Protein AF-A0A832GUB8-F1 (afdb_monomer)

Secondary structure (DSSP, 8-state):
-TTS-HHHHHHHHHHHHHHHTTS-SSHHHHHHHHHHHHHHHHHHHS-SSHHHHHHHHHHHHHHHHHHIIIIIHHHHHHHHHHH---

Mean predicted aligned error: 3.84 Å

Structure (mmCIF, N/CA/C/O backbone):
data_AF-A0A832GUB8-F1
#
_entry.id   AF-A0A832GUB8-F1
#
loop_
_atom_site.group_PDB
_atom_site.id
_atom_site.type_symbol
_atom_site.label_atom_id
_atom_site.label_alt_id
_atom_site.label_comp_id
_atom_site.label_asym_id
_atom_site.label_entity_id
_atom_site.label_seq_id
_atom_site.pdbx_PDB_ins_code
_atom_site.Cartn_x
_atom_site.Cartn_y
_atom_site.Cartn_z
_atom_site.occupancy
_atom_site.B_iso_or_equiv
_atom_site.auth_seq_id
_atom_site.auth_comp_id
_atom_site.auth_asym_id
_atom_site.auth_atom_id
_atom_site.pdbx_PDB_model_num
ATOM 1 N N . MET A 1 1 ? 2.752 12.294 -5.723 1.00 66.69 1 MET A N 1
ATOM 2 C CA . MET A 1 1 ? 1.457 12.622 -5.088 1.00 66.69 1 MET A CA 1
ATOM 3 C C . MET A 1 1 ? 1.412 14.107 -4.743 1.00 66.69 1 MET A C 1
ATOM 5 O O . MET A 1 1 ? 2.246 14.541 -3.960 1.00 66.69 1 MET A O 1
ATOM 9 N N . PRO A 1 2 ? 0.494 14.889 -5.329 1.00 73.38 2 PRO A N 1
ATOM 10 C CA . PRO A 1 2 ? 0.467 16.351 -5.188 1.00 73.38 2 PRO A CA 1
ATOM 11 C C . PRO A 1 2 ? 0.053 16.854 -3.793 1.00 73.38 2 PRO A C 1
ATOM 13 O O . PRO A 1 2 ? 0.159 18.043 -3.527 1.00 73.38 2 PRO A O 1
ATOM 16 N N . TYR A 1 3 ? -0.402 15.963 -2.906 1.00 80.69 3 TYR A N 1
ATOM 17 C CA . TYR A 1 3 ? -1.002 16.326 -1.617 1.00 80.69 3 TYR A CA 1
ATOM 18 C C . TYR A 1 3 ? -0.125 16.026 -0.390 1.00 80.69 3 TYR A C 1
ATOM 20 O O . TYR A 1 3 ? -0.565 16.288 0.720 1.00 80.69 3 TYR A O 1
ATOM 28 N N . ILE A 1 4 ? 1.072 15.455 -0.577 1.00 90.50 4 ILE A N 1
ATOM 29 C CA . ILE A 1 4 ? 2.056 15.226 0.495 1.00 90.50 4 ILE A CA 1
ATOM 30 C C . ILE A 1 4 ? 3.452 15.621 0.004 1.00 90.50 4 ILE A C 1
ATOM 32 O O . ILE A 1 4 ? 3.899 15.165 -1.063 1.00 90.50 4 ILE A O 1
ATOM 36 N N . THR A 1 5 ? 4.129 16.473 0.770 1.00 92.81 5 THR A N 1
ATOM 37 C CA . THR A 1 5 ? 5.511 16.916 0.519 1.00 92.81 5 THR A CA 1
ATOM 38 C C . THR A 1 5 ? 6.501 15.757 0.664 1.00 92.81 5 THR A C 1
ATOM 40 O O . THR A 1 5 ? 6.141 14.655 1.082 1.00 92.81 5 THR A O 1
ATOM 43 N N . GLN A 1 6 ? 7.760 15.957 0.267 1.00 91.50 6 GLN A N 1
ATOM 44 C CA . GLN A 1 6 ? 8.782 14.914 0.425 1.00 91.50 6 GLN A CA 1
ATOM 45 C C . GLN A 1 6 ? 9.148 14.723 1.899 1.00 91.50 6 GLN A C 1
ATOM 47 O O . GLN A 1 6 ? 9.380 13.607 2.355 1.00 91.50 6 GLN A O 1
ATOM 52 N N . GLU A 1 7 ? 9.145 15.807 2.660 1.00 93.06 7 GLU A N 1
ATOM 53 C CA . GLU A 1 7 ? 9.399 15.848 4.093 1.00 93.06 7 GLU A CA 1
ATOM 54 C C . GLU A 1 7 ? 8.332 15.052 4.853 1.00 93.06 7 GLU A C 1
ATOM 56 O O . GLU A 1 7 ? 8.669 14.206 5.679 1.00 93.06 7 GLU A O 1
ATOM 61 N N . GLU A 1 8 ? 7.057 15.231 4.497 1.00 94.12 8 GLU A N 1
ATOM 62 C CA . GLU A 1 8 ? 5.939 14.455 5.051 1.00 94.12 8 GLU A CA 1
ATOM 63 C C . GLU A 1 8 ? 5.969 12.973 4.662 1.00 94.12 8 GLU A C 1
ATOM 65 O O . GLU A 1 8 ? 5.316 12.168 5.312 1.00 94.12 8 GLU A O 1
ATOM 70 N N . ARG A 1 9 ? 6.707 12.574 3.618 1.00 91.75 9 ARG A N 1
ATOM 71 C CA . ARG A 1 9 ? 6.889 11.150 3.279 1.00 91.75 9 ARG A CA 1
ATOM 72 C C . ARG A 1 9 ? 7.985 10.506 4.109 1.00 91.75 9 ARG A C 1
ATOM 74 O O . ARG A 1 9 ? 7.812 9.383 4.574 1.00 91.75 9 ARG A O 1
ATOM 81 N N . LYS A 1 10 ? 9.091 11.228 4.324 1.00 94.12 10 LYS A N 1
ATOM 82 C CA . LYS A 1 10 ? 10.282 10.722 5.025 1.00 94.12 10 LYS A CA 1
ATOM 83 C C .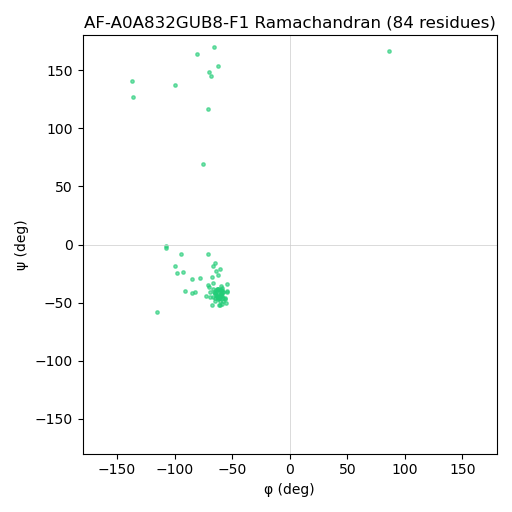 LYS A 1 10 ? 9.968 10.168 6.410 1.00 94.12 10 LYS A C 1
ATOM 85 O O . LYS A 1 10 ? 10.577 9.184 6.810 1.00 94.12 10 LYS A O 1
ATOM 90 N N . ILE A 1 11 ? 8.992 10.744 7.113 1.00 96.31 11 ILE A N 1
ATOM 91 C CA . ILE A 1 11 ? 8.575 10.269 8.442 1.00 96.31 11 ILE A CA 1
ATOM 92 C C . ILE A 1 11 ? 8.064 8.817 8.439 1.00 96.31 11 ILE A C 1
ATOM 94 O O . ILE A 1 11 ? 8.044 8.178 9.488 1.00 96.31 11 ILE A O 1
ATOM 98 N N . TYR A 1 12 ? 7.643 8.290 7.283 1.00 94.88 12 TYR A N 1
ATOM 99 C CA . TYR A 1 12 ? 7.105 6.936 7.153 1.00 94.88 12 TYR A CA 1
ATOM 100 C C . TYR A 1 12 ? 8.120 5.922 6.617 1.00 94.88 12 TYR A C 1
ATOM 102 O O . TYR A 1 12 ? 7.911 4.725 6.809 1.00 94.88 12 TYR A O 1
ATOM 110 N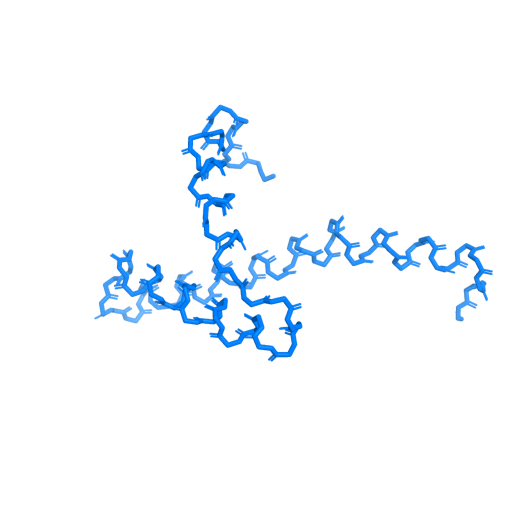 N . GLU A 1 13 ? 9.206 6.368 5.982 1.00 94.44 13 GLU A N 1
ATOM 111 C CA . GLU A 1 13 ? 10.168 5.506 5.275 1.00 94.44 13 GLU A CA 1
ATOM 112 C C . GLU A 1 13 ? 10.733 4.403 6.177 1.00 94.44 13 GLU A C 1
ATOM 114 O O . GLU A 1 13 ? 10.643 3.224 5.844 1.00 94.44 13 GLU A O 1
ATOM 119 N N . ASP A 1 14 ? 11.220 4.747 7.371 1.00 96.56 14 ASP A N 1
ATOM 120 C CA . ASP A 1 14 ? 11.797 3.762 8.298 1.00 96.56 14 ASP A CA 1
ATOM 121 C C . ASP A 1 14 ? 10.772 2.711 8.748 1.00 96.56 14 ASP A C 1
ATOM 123 O O . ASP A 1 14 ? 11.075 1.516 8.853 1.00 96.56 14 ASP A O 1
ATOM 127 N N . SER A 1 15 ? 9.526 3.137 8.974 1.00 96.94 15 SER A N 1
ATOM 128 C CA . SER A 1 15 ? 8.430 2.242 9.363 1.00 96.94 15 SER A CA 1
ATOM 129 C C . SER A 1 15 ? 8.022 1.321 8.214 1.00 96.94 15 SER A C 1
ATOM 131 O O . SER A 1 15 ? 7.786 0.131 8.430 1.00 96.94 15 SER A O 1
ATOM 133 N N . ILE A 1 16 ? 7.976 1.850 6.990 1.00 96.69 16 ILE A N 1
ATOM 134 C CA . ILE A 1 16 ? 7.689 1.087 5.773 1.00 96.69 16 ILE A CA 1
ATOM 135 C C . ILE A 1 16 ? 8.800 0.063 5.529 1.00 96.69 16 ILE A C 1
ATOM 137 O O . ILE A 1 16 ? 8.504 -1.120 5.375 1.00 96.69 16 ILE A O 1
ATOM 141 N N . ASN A 1 17 ? 10.067 0.471 5.597 1.00 97.19 17 ASN A N 1
ATOM 142 C CA . ASN A 1 17 ? 11.219 -0.420 5.434 1.00 97.19 17 ASN A CA 1
ATOM 143 C C . ASN A 1 17 ? 11.227 -1.539 6.483 1.00 97.19 17 ASN A C 1
ATOM 145 O O . ASN A 1 17 ? 11.486 -2.702 6.168 1.00 97.19 17 ASN A O 1
ATOM 149 N N . THR A 1 18 ? 10.860 -1.213 7.723 1.00 97.69 18 THR A N 1
ATOM 150 C CA . THR A 1 18 ? 10.705 -2.197 8.803 1.00 97.69 18 THR A CA 1
ATOM 151 C C . THR A 1 18 ? 9.547 -3.170 8.559 1.00 97.69 18 THR A C 1
ATOM 153 O O . THR A 1 18 ? 9.616 -4.324 8.977 1.00 97.69 18 THR A O 1
ATOM 156 N N . LEU A 1 19 ? 8.458 -2.737 7.920 1.00 96.44 19 LEU A N 1
ATOM 157 C CA . LEU A 1 19 ? 7.362 -3.632 7.539 1.00 96.44 19 LEU A CA 1
ATOM 158 C C . LEU A 1 19 ? 7.764 -4.535 6.374 1.00 96.44 19 LEU A C 1
ATOM 160 O O . LEU A 1 19 ? 7.521 -5.738 6.438 1.00 96.44 19 LEU A O 1
ATOM 164 N N . ILE A 1 20 ? 8.416 -3.976 5.353 1.00 96.50 20 ILE A N 1
ATOM 165 C CA . ILE A 1 20 ? 8.891 -4.716 4.179 1.00 96.50 20 ILE A CA 1
ATOM 166 C C . ILE A 1 20 ? 9.871 -5.814 4.598 1.00 96.50 20 ILE A C 1
ATOM 168 O O . ILE A 1 20 ? 9.745 -6.944 4.137 1.00 96.50 20 ILE A O 1
ATOM 172 N N . SER A 1 21 ? 10.792 -5.531 5.524 1.00 96.75 21 SER A N 1
ATOM 173 C CA . SER A 1 21 ? 11.763 -6.528 6.001 1.00 96.75 21 SER A CA 1
ATOM 174 C C . SER A 1 21 ? 11.135 -7.712 6.749 1.00 96.75 21 SER A C 1
ATOM 176 O O . SER A 1 21 ? 11.783 -8.746 6.906 1.00 96.75 21 SER A O 1
ATOM 178 N N . LYS A 1 22 ? 9.875 -7.585 7.189 1.00 97.06 22 LYS A N 1
ATOM 179 C CA . LYS A 1 22 ? 9.099 -8.649 7.848 1.00 97.06 22 LYS A CA 1
ATOM 180 C C . LYS A 1 22 ? 8.223 -9.450 6.883 1.00 97.06 22 LYS A C 1
ATOM 182 O O . LYS A 1 22 ? 7.606 -10.425 7.314 1.00 97.06 22 LYS A O 1
ATOM 187 N N . LEU A 1 23 ? 8.107 -9.034 5.621 1.00 97.12 23 LEU A N 1
ATOM 188 C CA . LEU A 1 23 ? 7.318 -9.760 4.630 1.00 97.12 23 LEU A CA 1
ATOM 189 C C . LEU A 1 23 ? 8.003 -11.086 4.258 1.00 97.12 23 LEU A C 1
ATOM 191 O O . LEU A 1 23 ? 9.234 -11.180 4.287 1.00 97.12 23 LEU A O 1
ATOM 195 N N . PRO A 1 24 ? 7.223 -12.127 3.912 1.00 96.50 24 PRO A N 1
ATOM 196 C CA . PRO A 1 24 ? 7.786 -13.363 3.386 1.00 96.50 24 PRO A CA 1
ATOM 197 C C . PRO A 1 24 ? 8.524 -13.098 2.069 1.00 96.50 24 PRO A C 1
ATOM 199 O O . PRO A 1 24 ? 8.202 -12.164 1.337 1.00 96.50 24 PRO A O 1
ATOM 202 N N . LYS A 1 25 ? 9.513 -13.940 1.754 1.00 93.88 25 LYS A N 1
ATOM 203 C CA . LYS A 1 25 ? 10.255 -13.843 0.488 1.00 93.88 25 LYS A CA 1
ATOM 204 C C . LYS A 1 25 ? 9.469 -14.419 -0.691 1.00 93.88 25 LYS A C 1
ATOM 206 O O . LYS A 1 25 ? 9.673 -13.982 -1.818 1.00 93.88 25 LYS A O 1
ATOM 211 N N . GLU A 1 26 ? 8.596 -15.393 -0.432 1.00 94.69 26 GLU A N 1
ATOM 212 C CA . GLU A 1 26 ? 7.713 -15.979 -1.444 1.00 94.69 26 GLU A CA 1
ATOM 213 C C . GLU A 1 26 ? 6.619 -14.980 -1.837 1.00 94.69 26 GLU A C 1
ATOM 215 O O . GLU A 1 26 ? 5.786 -14.613 -1.001 1.00 94.69 26 GLU A O 1
ATOM 220 N N . ILE A 1 27 ? 6.612 -14.555 -3.103 1.00 90.94 27 ILE A N 1
ATOM 221 C CA . ILE A 1 27 ? 5.708 -13.511 -3.602 1.00 90.94 27 ILE A CA 1
ATOM 222 C C . ILE A 1 27 ? 4.236 -13.901 -3.434 1.00 90.94 27 ILE A C 1
ATOM 224 O O . ILE A 1 27 ? 3.418 -13.077 -3.041 1.00 90.94 27 ILE A O 1
ATOM 228 N N . GLU A 1 28 ? 3.916 -15.184 -3.589 1.00 91.12 28 GLU A N 1
ATOM 229 C CA . GLU A 1 28 ? 2.565 -15.732 -3.450 1.00 91.12 28 GLU A CA 1
ATOM 230 C C . GLU A 1 28 ? 2.019 -15.584 -2.022 1.00 91.12 28 GLU A C 1
ATOM 232 O O . GLU A 1 28 ? 0.808 -15.590 -1.804 1.00 91.12 28 GLU A O 1
ATOM 237 N N . LYS A 1 29 ? 2.905 -15.446 -1.027 1.00 93.50 29 LYS A N 1
ATOM 238 C CA . LYS A 1 29 ? 2.520 -15.191 0.367 1.00 93.50 29 LYS A CA 1
ATOM 239 C C . LYS A 1 29 ? 2.491 -13.705 0.702 1.00 93.50 29 LYS A C 1
ATOM 241 O O . LYS A 1 29 ? 1.792 -13.319 1.640 1.00 93.50 29 LYS A O 1
ATOM 246 N N . VAL A 1 30 ? 3.226 -12.868 -0.032 1.00 96.44 30 VAL A N 1
ATOM 247 C CA . VAL A 1 30 ? 3.274 -11.416 0.201 1.00 96.44 30 VAL A CA 1
ATOM 248 C C . VAL A 1 30 ? 1.874 -10.811 0.099 1.00 96.44 30 VAL A C 1
ATOM 250 O O . VAL 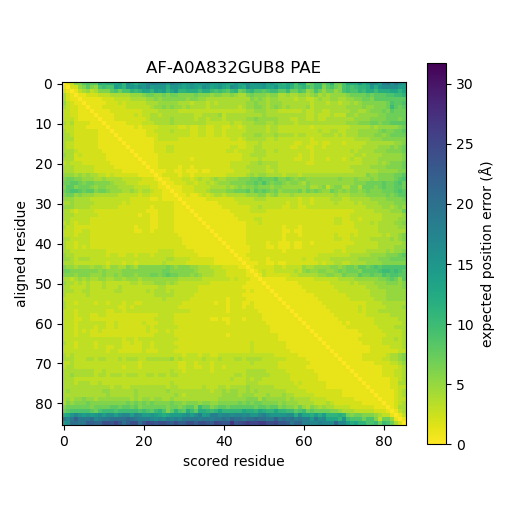A 1 30 ? 1.498 -10.017 0.962 1.00 96.44 30 VAL A O 1
ATOM 253 N N . ASP A 1 31 ? 1.073 -11.255 -0.869 1.00 94.50 31 ASP A N 1
ATOM 254 C CA . ASP A 1 31 ? -0.277 -10.738 -1.119 1.00 94.50 31 ASP A CA 1
ATOM 255 C C . ASP A 1 31 ? -1.186 -10.833 0.114 1.00 94.50 31 ASP A C 1
ATOM 257 O O . ASP A 1 31 ? -1.839 -9.860 0.501 1.00 94.50 31 ASP A O 1
ATOM 261 N N . GLY A 1 32 ? -1.184 -11.984 0.795 1.00 95.69 32 GLY A N 1
ATOM 262 C CA . GLY A 1 32 ? -1.972 -12.187 2.012 1.00 95.69 32 GLY A CA 1
ATOM 263 C C . GLY A 1 32 ? -1.540 -11.266 3.158 1.00 95.69 32 GLY A C 1
ATOM 264 O O . GLY A 1 32 ? -2.382 -10.707 3.868 1.00 95.69 32 GLY A O 1
ATOM 265 N N . HIS A 1 33 ? -0.230 -11.056 3.314 1.00 97.44 33 HIS A N 1
ATOM 266 C CA . HIS A 1 33 ? 0.325 -10.174 4.342 1.00 97.44 33 HIS A CA 1
ATOM 267 C C . HIS A 1 33 ? 0.014 -8.701 4.058 1.00 97.44 33 HIS A C 1
ATOM 269 O O . HIS A 1 33 ? -0.422 -7.984 4.962 1.00 97.44 33 HIS A O 1
ATOM 275 N N . LEU A 1 34 ? 0.183 -8.250 2.812 1.00 96.62 34 LEU A N 1
ATOM 276 C CA . LEU A 1 34 ? -0.156 -6.885 2.411 1.00 96.62 34 LEU A CA 1
ATOM 277 C C . LEU A 1 34 ? -1.652 -6.617 2.575 1.00 96.62 34 LEU A C 1
ATOM 279 O O . LEU A 1 34 ? -2.023 -5.582 3.131 1.00 96.62 34 LEU A O 1
ATOM 283 N N . ASN A 1 35 ? -2.508 -7.571 2.194 1.00 96.44 35 ASN A N 1
ATOM 284 C CA . ASN A 1 35 ? -3.949 -7.461 2.404 1.00 96.44 35 ASN A CA 1
ATOM 285 C C . ASN A 1 35 ? -4.294 -7.281 3.893 1.00 96.44 35 ASN A C 1
ATOM 287 O O . ASN A 1 35 ? -5.053 -6.377 4.255 1.00 96.44 35 ASN A O 1
ATOM 291 N N . TYR A 1 36 ? -3.694 -8.083 4.779 1.00 97.62 36 TYR A N 1
ATOM 292 C CA . TYR A 1 36 ? -3.885 -7.938 6.224 1.00 97.62 36 TYR A CA 1
ATOM 293 C C . TYR A 1 36 ? -3.424 -6.565 6.738 1.00 97.62 36 TYR A C 1
ATOM 295 O O . TYR A 1 36 ? -4.177 -5.898 7.452 1.00 97.62 36 TYR A O 1
ATOM 303 N N . ILE A 1 37 ? -2.216 -6.126 6.368 1.00 97.62 37 ILE A N 1
ATOM 304 C CA . ILE A 1 37 ? -1.631 -4.854 6.821 1.00 97.62 37 ILE A CA 1
ATOM 305 C C . ILE A 1 37 ? -2.506 -3.678 6.385 1.00 97.62 37 ILE A C 1
ATOM 307 O O . ILE A 1 37 ? -2.914 -2.871 7.222 1.00 97.62 37 ILE A O 1
ATOM 311 N N . ILE A 1 38 ? -2.846 -3.605 5.096 1.00 97.44 38 ILE A N 1
ATOM 312 C CA . ILE A 1 38 ? -3.655 -2.517 4.539 1.00 97.44 38 ILE A CA 1
ATOM 313 C C . ILE A 1 38 ? -5.042 -2.520 5.185 1.00 97.44 38 ILE A C 1
ATOM 315 O O . ILE A 1 38 ? -5.490 -1.489 5.686 1.00 97.44 38 ILE A O 1
ATOM 319 N N . THR A 1 39 ? -5.691 -3.683 5.290 1.00 97.31 39 THR A N 1
ATOM 320 C CA . THR A 1 39 ? -6.991 -3.808 5.966 1.00 97.31 39 THR A CA 1
ATOM 321 C C . THR A 1 39 ? -6.915 -3.342 7.422 1.00 97.31 39 THR A C 1
ATOM 323 O O . THR A 1 39 ? -7.811 -2.645 7.904 1.00 97.31 39 THR A O 1
ATOM 326 N N . LYS A 1 40 ? -5.841 -3.680 8.146 1.00 98.00 40 LYS A N 1
ATOM 327 C CA . LYS A 1 40 ? -5.646 -3.260 9.538 1.00 98.00 40 LYS A CA 1
ATOM 328 C C . LYS A 1 40 ? -5.437 -1.748 9.666 1.00 98.00 40 LYS A C 1
ATOM 330 O O . LYS A 1 40 ? -5.988 -1.159 10.599 1.00 98.00 40 LYS A O 1
ATOM 335 N N . ILE A 1 41 ? -4.711 -1.124 8.736 1.00 97.31 41 ILE A N 1
ATOM 336 C CA . ILE A 1 41 ? -4.552 0.338 8.662 1.00 97.31 41 ILE A CA 1
ATOM 337 C C . ILE A 1 41 ? -5.919 0.989 8.441 1.00 97.31 41 ILE A C 1
ATOM 339 O O . ILE A 1 41 ? -6.331 1.832 9.236 1.00 97.31 41 ILE A O 1
ATOM 343 N N . LEU A 1 42 ? -6.673 0.539 7.433 1.00 96.94 42 LEU A N 1
ATOM 344 C CA . LEU A 1 42 ? -7.990 1.097 7.119 1.00 96.94 42 LEU A CA 1
ATOM 345 C C . LEU A 1 42 ? -8.960 0.969 8.301 1.00 96.94 42 LEU A C 1
ATOM 347 O O . LEU A 1 42 ? -9.616 1.944 8.659 1.00 96.94 42 LEU A O 1
ATOM 351 N N . LYS A 1 43 ? -8.998 -0.190 8.971 1.00 96.12 43 LYS A N 1
ATOM 352 C CA . LYS A 1 43 ? -9.828 -0.400 10.173 1.00 96.12 43 LYS A CA 1
ATOM 353 C C . LYS A 1 43 ? -9.446 0.503 11.349 1.00 96.12 43 LYS A C 1
ATOM 355 O O . LYS A 1 43 ? -10.290 0.743 12.204 1.00 96.12 43 LYS A O 1
ATOM 360 N N . SER A 1 44 ? -8.192 0.946 11.423 1.00 96.81 44 SER A N 1
ATOM 361 C CA . SER A 1 44 ? -7.707 1.820 12.501 1.00 96.81 44 SER A CA 1
ATOM 362 C C . SER A 1 44 ? -7.976 3.301 12.216 1.00 96.81 44 SER A C 1
ATOM 364 O O . SER A 1 44 ? -8.162 4.075 13.149 1.00 96.81 44 SER A O 1
ATOM 366 N N . VAL A 1 45 ? -8.005 3.694 10.939 1.00 96.50 45 VAL A N 1
ATOM 367 C CA . VAL A 1 45 ? -8.176 5.093 10.510 1.00 96.50 45 VAL A CA 1
ATOM 368 C C . VAL A 1 45 ? -9.649 5.458 10.297 1.00 96.50 45 VAL A C 1
ATOM 370 O O . VAL A 1 45 ? -10.077 6.552 10.664 1.00 96.50 45 VAL A O 1
ATOM 373 N N . TYR A 1 46 ? -10.440 4.556 9.713 1.00 96.25 46 TYR A N 1
ATOM 374 C CA . TYR A 1 46 ? -11.830 4.814 9.332 1.00 96.25 46 TYR A CA 1
ATOM 375 C C . TYR A 1 46 ? -12.815 4.251 10.364 1.00 96.25 46 TYR A C 1
ATOM 377 O O . TYR A 1 46 ? -12.665 3.128 10.845 1.00 96.25 46 TYR A O 1
ATOM 385 N N . LYS A 1 47 ? -13.861 5.021 10.695 1.00 94.88 47 LYS A N 1
ATOM 386 C CA . LYS A 1 47 ? -14.921 4.575 11.616 1.00 94.88 47 LYS A CA 1
ATOM 387 C C . LYS A 1 47 ? -15.924 3.679 10.888 1.00 94.88 47 LYS A C 1
ATOM 389 O O . LYS A 1 47 ? -16.002 3.675 9.663 1.00 94.88 47 LYS A O 1
ATOM 394 N N . GLN A 1 48 ? -16.735 2.946 11.652 1.00 94.00 48 GLN A N 1
ATOM 395 C CA . GLN A 1 48 ? -17.791 2.087 11.106 1.00 94.00 48 GLN A CA 1
ATOM 396 C C . GLN A 1 48 ? -18.995 2.911 10.629 1.00 94.00 48 GLN A C 1
ATOM 398 O O . GLN A 1 48 ? -20.054 2.929 11.250 1.00 94.00 48 GLN A O 1
ATOM 403 N N . ARG A 1 49 ? -18.807 3.660 9.541 1.00 96.00 49 ARG A N 1
ATOM 404 C CA . ARG A 1 49 ? -19.841 4.465 8.888 1.00 96.00 49 ARG A CA 1
ATOM 405 C C . ARG A 1 49 ? -19.716 4.286 7.385 1.00 96.00 49 ARG A C 1
ATOM 407 O O . ARG A 1 49 ? -18.611 4.311 6.851 1.00 96.00 49 ARG A O 1
ATOM 414 N N . TYR A 1 50 ? -20.849 4.194 6.696 1.00 93.44 50 TYR A N 1
ATOM 415 C CA . TYR A 1 50 ? -20.883 4.016 5.240 1.00 93.44 50 TYR A CA 1
ATOM 416 C C . TYR A 1 50 ? -20.073 5.088 4.493 1.00 93.44 50 TYR A C 1
ATOM 418 O O . TYR A 1 50 ? -19.325 4.782 3.571 1.00 93.44 50 TYR A O 1
ATOM 426 N N . PHE A 1 51 ? -20.148 6.338 4.960 1.00 96.50 51 PHE A N 1
ATOM 427 C CA . PHE A 1 51 ? -19.338 7.442 4.442 1.00 96.50 51 PHE A CA 1
ATOM 428 C C . PHE A 1 51 ? -17.827 7.162 4.511 1.00 96.50 51 PHE A C 1
ATOM 430 O O . PHE A 1 51 ? -17.112 7.365 3.531 1.00 96.50 51 PHE A O 1
ATOM 437 N N . ASP A 1 52 ? -17.342 6.673 5.655 1.00 96.88 52 ASP A N 1
ATOM 438 C CA . ASP A 1 52 ? -15.919 6.395 5.855 1.00 96.88 52 ASP A C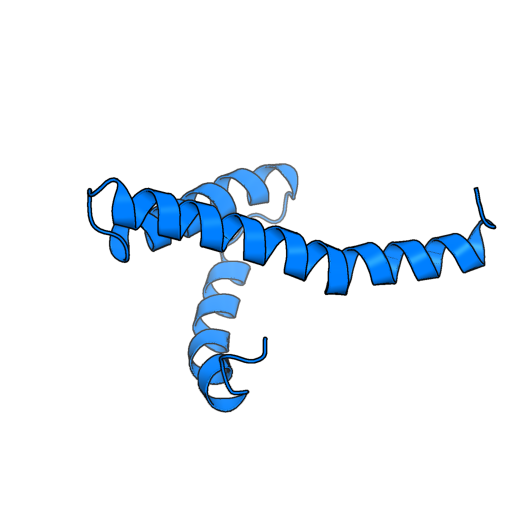A 1
ATOM 439 C C . ASP A 1 52 ? -15.471 5.187 5.020 1.00 96.88 52 ASP A C 1
ATOM 441 O O . ASP A 1 52 ? -14.385 5.209 4.443 1.00 96.88 52 ASP A O 1
ATOM 445 N N . TYR A 1 53 ? -16.326 4.170 4.876 1.00 95.25 53 TYR A N 1
ATOM 446 C CA . TYR A 1 53 ? -16.052 3.025 4.008 1.00 95.25 53 TYR A CA 1
ATOM 447 C C . TYR A 1 53 ? -15.979 3.410 2.533 1.00 95.25 53 TYR A C 1
ATOM 449 O O . TYR A 1 53 ? -15.005 3.058 1.874 1.00 95.25 53 TYR A O 1
ATOM 457 N N . ASN A 1 54 ? -16.920 4.206 2.024 1.00 97.50 54 ASN A N 1
ATOM 458 C CA . ASN A 1 54 ? -16.849 4.700 0.647 1.00 97.50 54 ASN A CA 1
ATOM 459 C C . ASN A 1 54 ? -15.573 5.509 0.400 1.00 97.50 54 ASN A C 1
ATOM 461 O O . ASN A 1 54 ? -14.941 5.371 -0.647 1.00 97.50 54 ASN A O 1
ATOM 465 N N . ARG A 1 55 ? -15.152 6.318 1.380 1.00 96.94 55 ARG A N 1
ATOM 466 C CA . ARG A 1 55 ? -13.896 7.069 1.303 1.00 96.94 55 ARG A CA 1
ATOM 467 C C . ARG A 1 55 ? -12.673 6.146 1.277 1.00 96.94 55 ARG A C 1
ATOM 469 O O . ARG A 1 55 ? -11.753 6.407 0.506 1.00 96.94 55 ARG A O 1
ATOM 476 N N . ALA A 1 56 ? -12.657 5.084 2.082 1.00 97.25 56 ALA A N 1
ATOM 477 C CA . ALA A 1 56 ? -11.582 4.092 2.084 1.00 97.25 56 ALA A CA 1
ATOM 478 C C . ALA A 1 56 ? -11.491 3.338 0.745 1.00 97.25 56 ALA A C 1
ATOM 480 O O . ALA A 1 56 ? -10.399 3.181 0.205 1.00 97.25 56 ALA A O 1
ATOM 481 N N . ILE A 1 57 ? -12.630 2.933 0.173 1.00 97.69 57 ILE A N 1
ATOM 482 C CA . ILE A 1 57 ? -12.672 2.291 -1.148 1.00 97.69 57 ILE A CA 1
ATOM 483 C C . ILE A 1 57 ? -12.185 3.250 -2.241 1.00 97.69 57 ILE A C 1
ATOM 485 O O . ILE A 1 57 ? -11.353 2.867 -3.061 1.00 97.69 57 ILE A O 1
ATOM 489 N N . GLY A 1 58 ? -12.620 4.514 -2.216 1.00 97.31 58 GLY A N 1
ATOM 490 C CA . GLY A 1 58 ? -12.129 5.533 -3.148 1.00 97.31 58 GLY A CA 1
ATOM 491 C C . GLY A 1 58 ? -10.617 5.768 -3.039 1.00 97.31 58 GLY A C 1
ATOM 492 O O . GLY A 1 58 ? -9.941 5.906 -4.055 1.00 97.31 58 GLY A O 1
ATOM 493 N N . LEU A 1 59 ? -10.059 5.751 -1.822 1.00 96.56 59 LEU A N 1
ATOM 494 C CA . LEU A 1 59 ? -8.610 5.824 -1.610 1.00 96.56 59 LEU A CA 1
ATOM 495 C C . LEU A 1 59 ? -7.879 4.640 -2.262 1.00 96.56 59 LEU A C 1
ATOM 497 O O . LEU A 1 59 ? -6.870 4.853 -2.931 1.00 96.56 59 LEU A O 1
ATOM 501 N N . LEU A 1 60 ? -8.374 3.411 -2.082 1.00 97.50 60 LEU A N 1
ATOM 502 C CA . LEU A 1 60 ? -7.772 2.216 -2.683 1.00 97.50 60 LEU A CA 1
ATOM 503 C C . LEU A 1 60 ? -7.799 2.267 -4.216 1.00 97.50 60 LEU A C 1
ATOM 505 O O . LEU A 1 60 ? -6.811 1.899 -4.852 1.00 97.50 60 LEU A O 1
ATOM 509 N N . GLU A 1 61 ? -8.879 2.781 -4.809 1.00 98.12 61 GLU A N 1
ATOM 510 C CA . GLU A 1 61 ? -8.947 2.998 -6.257 1.00 98.12 61 GLU A CA 1
ATOM 511 C C . GLU A 1 61 ? -7.875 3.992 -6.720 1.00 98.12 61 GLU A C 1
A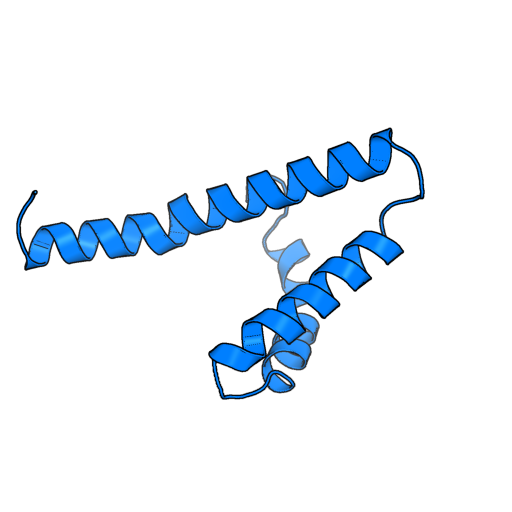TOM 513 O O . GLU A 1 61 ? -7.134 3.707 -7.659 1.00 98.12 61 GLU A O 1
ATOM 518 N N . CYS A 1 62 ? -7.717 5.118 -6.019 1.00 96.06 62 CYS A N 1
ATOM 519 C CA . CYS A 1 62 ? -6.660 6.084 -6.322 1.00 96.06 62 CYS A CA 1
ATOM 520 C C . CYS A 1 62 ? -5.254 5.468 -6.214 1.00 96.06 62 CYS A C 1
ATOM 522 O O . CYS A 1 62 ? -4.411 5.732 -7.070 1.00 96.06 62 CYS A O 1
ATOM 524 N N . ILE A 1 63 ? -4.995 4.630 -5.201 1.00 96.19 63 ILE A N 1
ATOM 525 C CA . ILE A 1 63 ? -3.709 3.927 -5.035 1.00 96.19 63 ILE A CA 1
ATOM 526 C C . ILE A 1 63 ? -3.440 3.004 -6.230 1.00 96.19 63 ILE A C 1
ATOM 528 O O . ILE A 1 63 ? -2.344 3.034 -6.792 1.00 96.19 63 ILE A O 1
ATOM 532 N N . LYS A 1 64 ? -4.441 2.224 -6.657 1.00 97.44 64 LYS A N 1
ATOM 533 C CA . LYS A 1 64 ? -4.340 1.340 -7.828 1.00 97.44 64 LYS A CA 1
ATOM 534 C C . LYS A 1 64 ? -3.993 2.128 -9.096 1.00 97.44 64 LYS A C 1
ATOM 536 O O . LYS A 1 64 ? -3.071 1.751 -9.817 1.00 97.44 64 LYS A O 1
ATOM 541 N N . GLN A 1 65 ? -4.702 3.229 -9.349 1.00 97.62 65 GLN A N 1
ATOM 542 C CA . GLN A 1 65 ? -4.473 4.077 -10.524 1.00 97.62 65 GLN A CA 1
ATOM 543 C C . GLN A 1 65 ? -3.083 4.735 -10.506 1.00 97.62 65 GLN A C 1
ATOM 545 O O . GLN A 1 65 ? -2.415 4.795 -11.538 1.00 97.62 65 GLN A O 1
ATOM 550 N N . GLU A 1 66 ? -2.607 5.187 -9.341 1.00 95.62 66 GLU A N 1
ATOM 551 C CA . GLU A 1 66 ? -1.254 5.741 -9.194 1.00 95.62 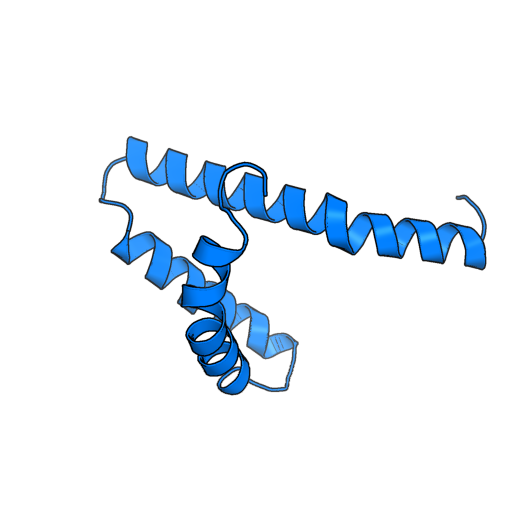66 GLU A CA 1
ATOM 552 C C . GLU A 1 66 ? -0.183 4.693 -9.525 1.00 95.62 66 GLU A C 1
ATOM 554 O O . GLU A 1 66 ? 0.749 4.989 -10.278 1.00 95.62 66 GLU A O 1
ATOM 559 N N . TYR A 1 67 ? -0.331 3.467 -9.009 1.00 96.25 67 TYR A N 1
ATOM 560 C CA . TYR A 1 67 ? 0.596 2.368 -9.286 1.00 96.25 67 TYR A CA 1
ATOM 561 C C . TYR A 1 67 ? 0.617 2.014 -10.776 1.00 96.25 67 TYR A C 1
ATOM 563 O O . TYR A 1 67 ? 1.688 1.894 -11.371 1.00 96.25 67 TYR A O 1
ATOM 571 N N . TYR A 1 68 ? -0.558 1.933 -11.407 1.00 97.62 68 TYR A N 1
ATOM 572 C CA . TYR A 1 68 ? -0.646 1.692 -12.843 1.00 97.62 68 TYR A CA 1
ATOM 573 C C . TYR A 1 68 ? 0.077 2.786 -13.644 1.00 97.62 68 TYR A C 1
ATOM 575 O O . TYR A 1 68 ? 0.963 2.489 -14.441 1.00 97.62 68 TYR A O 1
ATOM 583 N N . ARG A 1 69 ? -0.224 4.064 -13.378 1.00 96.38 69 ARG A N 1
ATOM 584 C CA . ARG A 1 69 ? 0.360 5.198 -14.114 1.00 96.38 69 ARG A CA 1
ATOM 585 C C . ARG A 1 69 ? 1.877 5.310 -13.949 1.00 96.38 69 ARG A C 1
ATOM 587 O O . ARG A 1 69 ? 2.562 5.704 -14.885 1.00 96.38 69 ARG A O 1
ATOM 594 N N . THR A 1 70 ? 2.398 5.044 -12.754 1.00 95.12 70 THR A N 1
ATOM 595 C CA . THR A 1 70 ? 3.805 5.339 -12.424 1.00 95.12 70 THR A CA 1
ATOM 596 C C . THR A 1 70 ? 4.736 4.140 -12.542 1.00 95.12 70 THR A C 1
ATOM 598 O O . THR A 1 70 ? 5.929 4.333 -12.761 1.00 95.12 70 THR A O 1
ATOM 601 N N . VAL 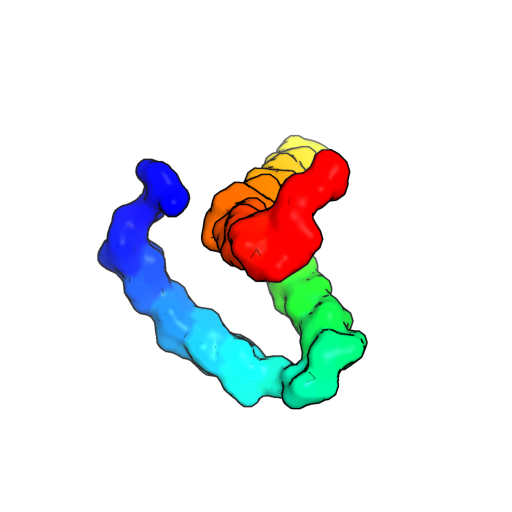A 1 71 ? 4.212 2.918 -12.427 1.00 96.50 71 VAL A N 1
ATOM 602 C CA . VAL A 1 71 ? 5.012 1.686 -12.449 1.00 96.50 71 VAL A CA 1
ATOM 603 C C . VAL A 1 71 ? 4.670 0.846 -13.672 1.00 96.50 71 VAL A C 1
ATOM 605 O O . VAL A 1 71 ? 5.547 0.569 -14.489 1.00 96.50 71 VAL A O 1
ATOM 608 N N . VAL A 1 72 ? 3.397 0.470 -13.824 1.00 97.31 72 VAL A N 1
ATOM 609 C CA . VAL A 1 72 ? 2.971 -0.469 -14.874 1.00 97.31 72 VAL A CA 1
ATOM 610 C C . VAL A 1 72 ? 3.120 0.155 -16.257 1.00 97.31 72 VAL A C 1
ATOM 612 O O . VAL A 1 72 ? 3.817 -0.403 -17.095 1.00 97.31 72 VAL A O 1
ATOM 615 N N . SER A 1 73 ? 2.576 1.353 -16.470 1.00 96.81 73 SER A N 1
ATOM 616 C CA . SER A 1 73 ? 2.652 2.062 -17.752 1.00 96.81 73 SER A CA 1
ATOM 617 C C . SER A 1 73 ? 4.097 2.321 -18.197 1.00 96.81 73 SER A C 1
ATOM 619 O O . SER A 1 73 ? 4.420 2.180 -19.374 1.00 96.81 73 SER A O 1
ATOM 621 N N . VAL A 1 74 ? 5.003 2.632 -17.262 1.00 96.00 74 VAL A N 1
ATOM 622 C CA . VAL A 1 74 ? 6.435 2.811 -17.565 1.00 96.00 74 VAL A CA 1
ATOM 623 C C . VAL A 1 74 ? 7.072 1.494 -18.019 1.00 96.00 74 VAL A C 1
ATOM 625 O O . VAL A 1 74 ? 7.880 1.477 -18.951 1.00 96.00 74 VAL A O 1
ATOM 628 N N . TYR A 1 75 ? 6.711 0.382 -17.377 1.00 95.75 75 TYR A N 1
ATOM 629 C CA . TYR A 1 75 ? 7.162 -0.947 -17.777 1.00 95.75 75 TYR A CA 1
ATOM 630 C C . TYR A 1 75 ? 6.594 -1.366 -19.142 1.00 95.75 75 TYR A C 1
ATOM 632 O O . TYR A 1 75 ? 7.348 -1.848 -19.988 1.00 95.75 75 TYR A O 1
ATOM 640 N N . GLU A 1 76 ? 5.301 -1.146 -19.378 1.00 95.50 76 GLU A N 1
ATOM 641 C CA . GLU A 1 76 ? 4.628 -1.420 -20.653 1.00 95.50 76 GLU A CA 1
ATOM 642 C C . GLU A 1 76 ? 5.276 -0.634 -21.794 1.00 95.50 76 GLU A C 1
ATOM 644 O O . GLU A 1 76 ? 5.600 -1.208 -22.830 1.00 95.50 76 GLU A O 1
ATOM 649 N N . GLU A 1 77 ? 5.575 0.649 -21.577 1.00 95.44 77 GLU A N 1
ATOM 650 C CA . GLU A 1 77 ? 6.268 1.490 -22.552 1.00 95.44 77 GLU A CA 1
ATOM 651 C C . GLU A 1 77 ? 7.649 0.939 -22.912 1.00 95.44 77 GLU A C 1
ATOM 653 O O . GLU A 1 77 ? 8.047 0.913 -24.080 1.00 95.44 77 GLU A O 1
ATOM 658 N N . LYS A 1 78 ? 8.395 0.479 -21.903 1.00 95.00 78 LYS A N 1
ATOM 659 C CA . LYS A 1 78 ? 9.691 -0.163 -22.122 1.00 95.00 78 LYS A CA 1
ATOM 660 C C . LYS A 1 78 ? 9.528 -1.435 -22.952 1.00 95.00 78 LYS A C 1
ATOM 662 O O . LYS A 1 78 ? 10.282 -1.631 -23.901 1.00 95.00 78 LYS A O 1
ATOM 667 N N . LYS A 1 79 ? 8.543 -2.275 -22.629 1.00 94.69 79 LYS A N 1
ATOM 668 C CA . LYS A 1 79 ? 8.287 -3.524 -23.354 1.00 94.69 79 LYS A CA 1
ATOM 669 C C . LYS A 1 79 ? 7.847 -3.284 -24.790 1.00 94.69 79 LYS A C 1
ATOM 671 O O . LYS A 1 79 ? 8.389 -3.921 -25.682 1.00 94.69 79 LYS A O 1
ATOM 676 N N . ARG A 1 80 ? 6.987 -2.297 -25.028 1.00 93.81 80 ARG A N 1
ATOM 677 C CA . ARG A 1 80 ? 6.561 -1.867 -26.365 1.00 93.81 80 ARG A CA 1
ATOM 678 C C . ARG A 1 80 ? 7.743 -1.510 -27.269 1.00 93.81 80 ARG A C 1
ATOM 680 O O . ARG A 1 80 ? 7.772 -1.895 -28.432 1.00 93.81 80 ARG A O 1
ATOM 687 N N . LYS A 1 81 ? 8.761 -0.833 -26.728 1.00 93.50 81 LYS A N 1
ATOM 688 C CA . LYS A 1 81 ? 10.000 -0.523 -27.467 1.00 93.50 81 LYS A CA 1
ATOM 689 C C . LYS A 1 81 ? 10.846 -1.760 -27.786 1.00 93.50 81 LYS A C 1
ATOM 691 O O . LYS A 1 81 ? 11.588 -1.736 -28.760 1.00 93.50 81 LYS A O 1
ATOM 696 N N . GLU A 1 82 ? 10.764 -2.810 -26.968 1.00 94.25 82 GLU A N 1
ATOM 697 C CA . GLU A 1 82 ? 11.516 -4.061 -27.144 1.00 94.25 82 GLU A CA 1
ATOM 698 C C . GLU A 1 82 ? 10.816 -5.034 -28.105 1.00 94.25 82 GLU A C 1
ATOM 700 O O . GLU A 1 82 ? 11.478 -5.671 -28.919 1.00 94.25 82 GLU A O 1
ATOM 705 N N . THR A 1 83 ? 9.492 -5.172 -28.003 1.00 93.25 83 THR A N 1
ATOM 706 C CA . THR A 1 83 ? 8.717 -6.211 -28.704 1.00 93.25 83 THR A CA 1
ATOM 707 C C . THR A 1 83 ? 7.880 -5.684 -29.866 1.00 93.25 83 THR A C 1
ATOM 709 O O . THR A 1 83 ? 7.255 -6.481 -30.560 1.00 93.25 83 THR A O 1
ATOM 712 N N . GLY A 1 84 ? 7.880 -4.368 -30.091 1.00 78.50 84 GLY A N 1
ATOM 713 C CA . GLY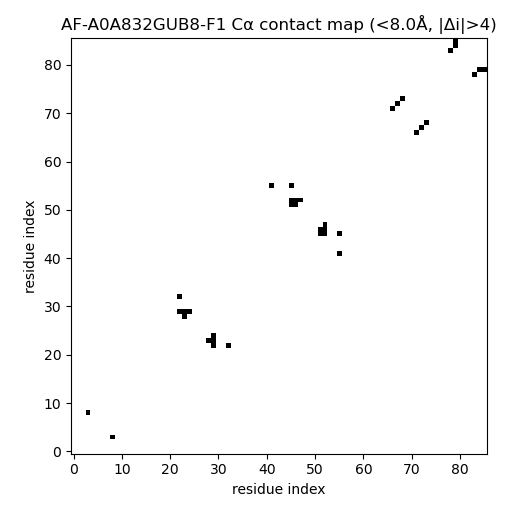 A 1 84 ? 6.991 -3.703 -31.039 1.00 78.50 84 GLY A CA 1
ATOM 714 C C . GLY A 1 84 ? 5.638 -3.350 -30.420 1.00 78.50 84 GLY A C 1
ATOM 715 O O . GLY A 1 84 ? 5.288 -3.803 -29.326 1.00 78.50 84 GLY A O 1
ATOM 716 N N . GLU A 1 85 ? 4.893 -2.500 -31.124 1.00 72.88 85 GLU A N 1
ATOM 717 C CA . GLU A 1 85 ? 3.479 -2.271 -30.833 1.00 72.88 85 GLU A CA 1
ATOM 718 C C . GLU A 1 85 ? 2.658 -3.522 -31.157 1.00 72.88 85 GLU A C 1
ATOM 720 O O . GLU A 1 85 ? 2.987 -4.261 -32.087 1.00 72.88 85 GLU A O 1
ATOM 725 N N . ILE A 1 86 ? 1.617 -3.757 -30.354 1.00 62.03 86 ILE A N 1
ATOM 726 C CA . ILE A 1 86 ? 0.530 -4.677 -30.713 1.00 62.03 86 ILE A CA 1
ATOM 727 C C . ILE A 1 86 ? -0.259 -4.051 -31.859 1.00 62.03 86 ILE A C 1
ATOM 729 O O . ILE A 1 86 ? -0.604 -2.855 -31.720 1.00 62.03 86 ILE A O 1
#

Radius of gyration: 16.55 Å; Cα contacts (8 Å, |Δi|>4): 19; chains: 1; bounding box: 33×33×44 Å

pLDDT: mean 94.12, std 6.43, range [62.03, 98.12]

Solvent-accessible surface area (backbone atoms only — not comparable to full-atom values): 5128 Å² total; per-residue (Å²): 115,100,88,57,58,70,71,73,46,57,80,45,48,67,60,49,53,57,51,58,75,69,50,62,87,53,67,88,54,32,56,60,52,51,52,51,52,53,51,52,50,49,64,72,74,42,62,102,42,71,71,41,49,54,50,52,54,52,49,53,52,52,52,53,51,50,46,40,65,69,50,48,49,54,50,49,55,53,47,36,73,74,75,46,80,133

Foldseek 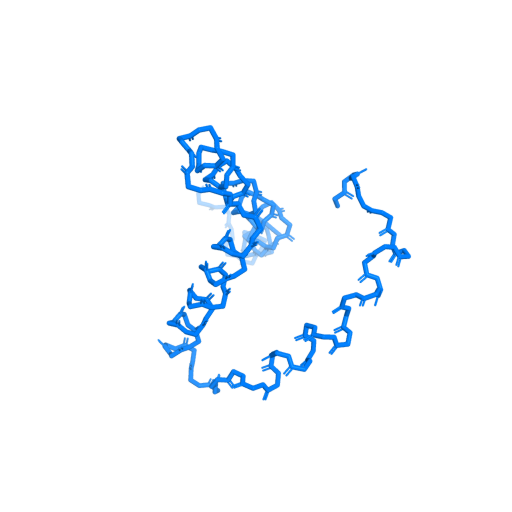3Di:
DVPADPVNVVVCVVVVVVLVVPADPPPVRNVVSVVVVLVVVLPVPFDPDPVSVVVSVVVVVVVVVVCCVPPVVVVVVVVCVVPPDD

Sequence (86 aa):
MPYITQEERKIYEDSINTLISKLPKEIEKVDGHLNYIITKILKSVYKQRYFDYNRAIGLLECIKQEYYRTVVSVYEEKKRKETGEI

Nearest PDB structures (foldseek):
  8htr-assembly1_A  TM=4.872E-01  e=8.739E+00  Homo sapiens